Protein AF-A0A5K0ZTE0-F1 (afdb_monomer)

Structure (mmCIF, N/CA/C/O backbone):
data_AF-A0A5K0ZTE0-F1
#
_entry.id   AF-A0A5K0ZTE0-F1
#
loop_
_atom_site.group_PDB
_atom_site.id
_atom_site.type_symbol
_atom_site.label_atom_id
_atom_site.label_alt_id
_atom_site.label_comp_id
_atom_site.label_asym_id
_atom_site.label_entity_id
_atom_site.label_seq_id
_atom_site.pdbx_PDB_ins_code
_atom_site.Cartn_x
_atom_site.Cartn_y
_atom_site.Cartn_z
_atom_site.occupancy
_atom_site.B_iso_or_equiv
_atom_site.auth_seq_id
_atom_site.auth_comp_id
_atom_site.auth_asym_id
_atom_site.auth_atom_id
_atom_site.pdbx_PDB_model_num
ATOM 1 N N . MET A 1 1 ? -1.920 5.821 2.304 1.00 95.94 1 MET A N 1
ATOM 2 C CA . MET A 1 1 ? -0.744 4.982 2.002 1.00 95.94 1 MET A CA 1
ATOM 3 C C . MET A 1 1 ? -0.040 5.574 0.801 1.00 95.94 1 MET A C 1
ATOM 5 O O . MET A 1 1 ? -0.727 5.935 -0.147 1.00 95.94 1 MET A O 1
ATOM 9 N N . ILE A 1 2 ? 1.275 5.747 0.874 1.00 98.19 2 ILE A N 1
ATOM 10 C CA . ILE A 1 2 ? 2.078 6.336 -0.203 1.00 98.19 2 ILE A CA 1
ATOM 11 C C . ILE A 1 2 ? 2.933 5.220 -0.802 1.00 98.19 2 ILE A C 1
ATOM 13 O O . ILE A 1 2 ? 3.500 4.446 -0.036 1.00 98.19 2 ILE A O 1
ATOM 17 N N . ASP A 1 3 ? 2.971 5.132 -2.131 1.00 98.25 3 ASP A N 1
ATOM 18 C CA . ASP A 1 3 ? 3.727 4.141 -2.915 1.00 98.25 3 ASP A CA 1
ATOM 19 C C . ASP A 1 3 ? 3.505 2.676 -2.478 1.00 98.25 3 ASP A C 1
ATOM 21 O O . ASP A 1 3 ? 4.462 1.955 -2.189 1.00 98.25 3 ASP A O 1
ATOM 25 N N . PRO A 1 4 ? 2.245 2.196 -2.387 1.00 97.88 4 PRO A N 1
ATOM 26 C CA . PRO A 1 4 ? 2.004 0.781 -2.125 1.00 97.88 4 PRO A CA 1
ATOM 27 C C . PRO A 1 4 ? 2.493 -0.074 -3.301 1.00 97.88 4 PRO A C 1
ATOM 29 O O . PRO A 1 4 ? 2.315 0.307 -4.457 1.00 97.88 4 PRO A O 1
ATOM 32 N N . VAL A 1 5 ? 3.012 -1.269 -3.013 1.00 9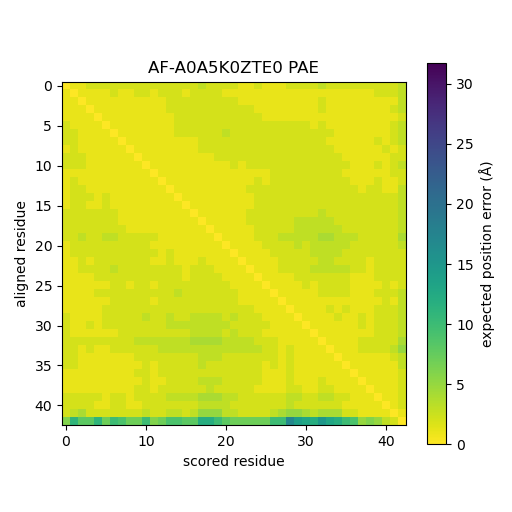8.50 5 VAL A N 1
ATOM 33 C CA . VAL A 1 5 ? 3.469 -2.254 -4.012 1.00 98.50 5 VAL A CA 1
ATOM 34 C C . VAL A 1 5 ? 2.511 -3.441 -4.020 1.00 98.50 5 VAL A C 1
ATOM 36 O O . VAL A 1 5 ? 2.148 -3.935 -2.952 1.00 98.50 5 VAL A O 1
ATOM 39 N N . ASP A 1 6 ? 2.119 -3.924 -5.199 1.00 98.38 6 ASP A N 1
ATOM 40 C CA . ASP A 1 6 ? 1.158 -5.025 -5.380 1.00 98.38 6 ASP A CA 1
ATOM 41 C C . ASP A 1 6 ? 1.463 -6.268 -4.519 1.00 98.38 6 ASP A C 1
ATOM 43 O O . ASP A 1 6 ? 0.581 -6.799 -3.845 1.00 98.38 6 ASP A O 1
ATOM 47 N N . LYS A 1 7 ? 2.735 -6.669 -4.449 1.00 98.44 7 LYS A N 1
ATOM 48 C CA . LYS A 1 7 ? 3.219 -7.824 -3.672 1.00 98.44 7 LYS A CA 1
ATOM 49 C C . LYS A 1 7 ? 3.125 -7.656 -2.153 1.00 98.44 7 LYS A C 1
ATOM 51 O O . LYS A 1 7 ? 3.289 -8.637 -1.433 1.00 98.44 7 LYS A O 1
ATOM 56 N N . MET A 1 8 ? 2.899 -6.440 -1.657 1.00 98.31 8 MET A N 1
ATOM 57 C CA . MET A 1 8 ? 2.871 -6.129 -0.222 1.00 98.31 8 MET A CA 1
ATOM 58 C C . MET A 1 8 ? 1.468 -5.783 0.291 1.00 98.31 8 MET A C 1
ATOM 60 O O . MET A 1 8 ? 1.305 -5.539 1.486 1.00 98.31 8 MET A O 1
ATOM 64 N N . VAL A 1 9 ? 0.448 -5.809 -0.573 1.00 98.00 9 VAL A N 1
ATOM 65 C CA . VAL A 1 9 ? -0.921 -5.387 -0.233 1.00 98.00 9 VAL A CA 1
ATOM 66 C C . VAL A 1 9 ? -1.487 -6.160 0.960 1.00 98.00 9 VAL A C 1
ATOM 68 O O . VAL A 1 9 ? -2.026 -5.542 1.875 1.00 98.00 9 VAL A O 1
ATOM 71 N N . ASP A 1 10 ? -1.299 -7.481 1.021 1.00 98.00 10 ASP A N 1
ATOM 72 C C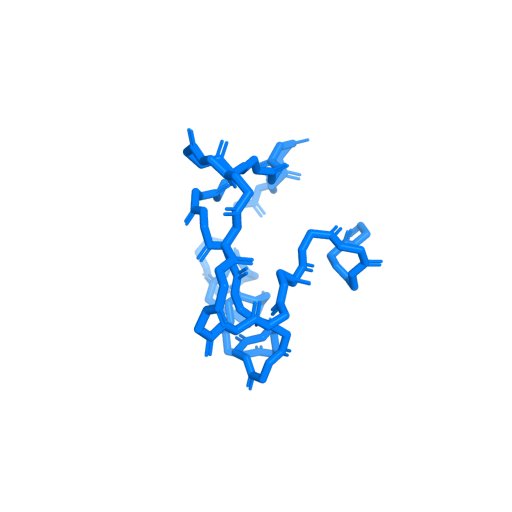A . ASP A 1 10 ? -1.797 -8.292 2.142 1.00 98.00 10 ASP A CA 1
ATOM 73 C C . ASP A 1 10 ? -1.142 -7.909 3.477 1.00 98.00 10 ASP A C 1
ATOM 75 O O . ASP A 1 10 ? -1.816 -7.825 4.508 1.00 98.00 10 ASP A O 1
ATOM 79 N N . ARG A 1 11 ? 0.170 -7.626 3.465 1.00 98.44 11 ARG A N 1
ATOM 80 C CA . ARG A 1 11 ? 0.904 -7.129 4.640 1.00 98.44 11 ARG A CA 1
ATOM 81 C C . ARG A 1 11 ? 0.329 -5.788 5.088 1.00 98.44 11 ARG A C 1
ATOM 83 O O . ARG A 1 11 ? 0.087 -5.592 6.279 1.00 98.44 11 ARG A O 1
ATOM 90 N N . ASP A 1 12 ? 0.121 -4.879 4.144 1.00 98.12 12 ASP A N 1
ATOM 91 C CA . ASP A 1 12 ? -0.297 -3.513 4.436 1.00 98.12 12 ASP A CA 1
ATOM 92 C C . ASP A 1 12 ? -1.733 -3.468 4.972 1.00 98.12 12 ASP A C 1
ATOM 94 O O . ASP A 1 12 ? -1.999 -2.826 5.991 1.00 98.12 12 ASP A O 1
ATOM 98 N N . LEU A 1 13 ? -2.654 -4.211 4.348 1.00 97.88 13 LEU A N 1
ATOM 99 C CA . LEU A 1 13 ? -4.044 -4.324 4.796 1.00 97.88 13 LEU A CA 1
ATOM 100 C C . LEU A 1 13 ? -4.155 -5.000 6.163 1.00 97.88 13 LEU A C 1
ATOM 102 O O . LEU A 1 13 ? -4.961 -4.574 6.994 1.00 97.88 13 LEU A O 1
ATOM 106 N N . LYS A 1 14 ? -3.329 -6.021 6.426 1.00 98.38 14 LYS A N 1
ATOM 107 C CA . LYS A 1 14 ? -3.256 -6.650 7.747 1.00 98.38 14 LYS A CA 1
ATOM 108 C 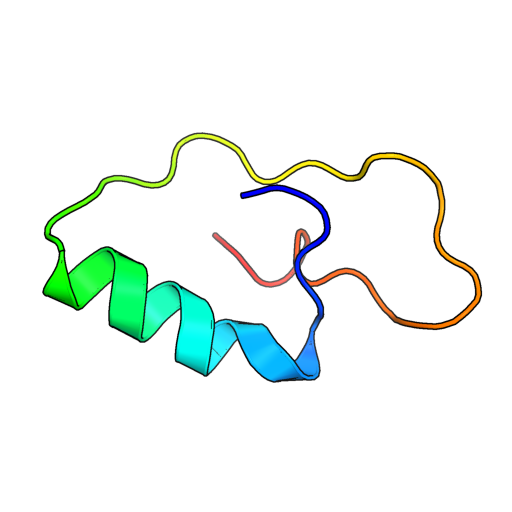C . LYS A 1 14 ? -2.867 -5.628 8.816 1.00 98.38 14 LYS A C 1
ATOM 110 O O . LYS A 1 14 ? -3.563 -5.529 9.822 1.00 98.38 14 LYS A O 1
ATOM 115 N N . LEU A 1 15 ? -1.827 -4.829 8.571 1.00 98.31 15 LEU A N 1
ATOM 116 C CA . LEU A 1 15 ? -1.371 -3.813 9.520 1.00 98.31 15 LEU A CA 1
ATOM 117 C C . LEU A 1 15 ? -2.426 -2.721 9.751 1.00 98.31 1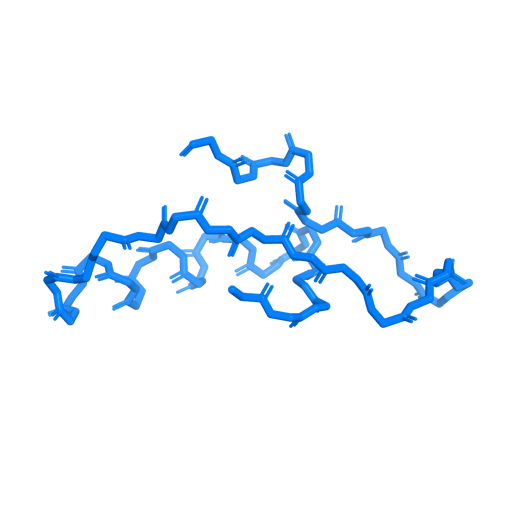5 LEU A C 1
AT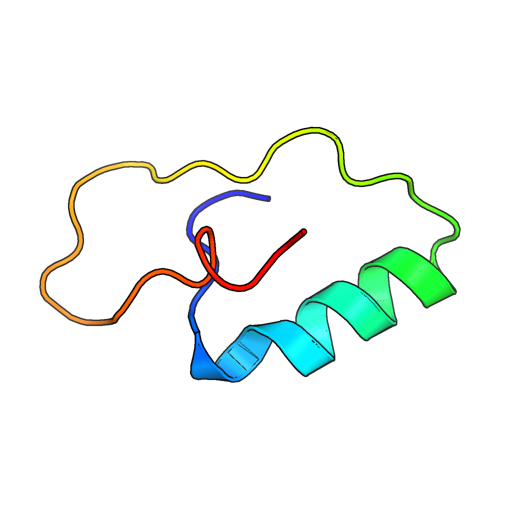OM 119 O O . LEU A 1 15 ? -2.692 -2.347 10.890 1.00 98.31 15 LEU A O 1
ATOM 123 N N . ILE A 1 16 ? -3.075 -2.239 8.687 1.00 97.88 16 ILE A N 1
ATOM 124 C CA . ILE A 1 16 ? -4.173 -1.262 8.782 1.00 97.88 16 ILE A CA 1
ATOM 125 C C . ILE A 1 16 ? -5.301 -1.798 9.672 1.00 97.88 16 ILE A C 1
ATOM 127 O O . ILE A 1 16 ? -5.799 -1.074 10.536 1.00 97.88 16 ILE A O 1
ATOM 131 N N . LYS A 1 17 ? -5.670 -3.073 9.494 1.00 97.94 17 LYS A N 1
ATOM 132 C CA . LYS A 1 17 ? -6.698 -3.743 10.296 1.00 97.94 17 LYS A CA 1
ATOM 133 C C . LYS A 1 17 ? -6.279 -3.907 11.757 1.00 97.94 17 LYS A C 1
ATOM 135 O O . LYS A 1 17 ? -7.087 -3.637 12.639 1.00 97.94 17 LYS A O 1
ATOM 140 N N . GLU A 1 18 ? -5.044 -4.332 12.017 1.00 98.62 18 GLU A N 1
ATOM 141 C CA . GLU A 1 18 ? -4.506 -4.500 13.377 1.00 98.62 18 GLU A CA 1
ATOM 142 C C . GLU A 1 18 ? -4.449 -3.175 14.145 1.00 98.62 18 GLU A C 1
ATOM 144 O O . GLU A 1 18 ? -4.738 -3.140 15.338 1.00 98.62 18 GLU A O 1
ATOM 149 N N . LEU A 1 19 ? -4.153 -2.075 13.451 1.00 98.50 19 LEU A N 1
ATOM 150 C CA . LEU A 1 19 ? -4.149 -0.729 14.025 1.00 98.50 19 LEU A CA 1
ATOM 151 C C . LEU A 1 19 ? -5.550 -0.098 14.120 1.00 98.50 19 LEU A C 1
ATOM 153 O O . LEU A 1 19 ? -5.679 1.021 14.612 1.00 98.50 19 LEU A O 1
ATOM 157 N N . GLY A 1 20 ? -6.599 -0.777 13.640 1.00 98.12 20 GLY A N 1
ATOM 158 C CA . GLY A 1 20 ? -7.970 -0.257 13.647 1.00 98.12 20 GLY A CA 1
ATOM 159 C C . GLY A 1 20 ? -8.159 0.995 12.783 1.00 98.12 20 GLY A C 1
ATOM 160 O O . GLY A 1 20 ? -9.047 1.804 13.049 1.00 98.12 20 GLY A O 1
ATOM 161 N N . LEU A 1 21 ? -7.316 1.185 11.766 1.00 98.25 21 LEU A N 1
ATOM 162 C CA . LEU A 1 21 ? -7.342 2.365 10.910 1.00 98.25 21 LEU A CA 1
ATOM 163 C C . LEU A 1 21 ? -8.309 2.177 9.740 1.00 98.25 21 LEU A C 1
ATOM 165 O O . LEU A 1 21 ? -8.468 1.086 9.196 1.00 98.25 21 LEU A O 1
ATOM 169 N N . LYS A 1 22 ? -8.895 3.286 9.285 1.00 97.56 22 LYS A N 1
ATOM 170 C CA . LYS A 1 22 ? -9.613 3.345 8.011 1.00 97.56 22 LYS A CA 1
ATOM 171 C C . LYS A 1 22 ? -8.721 4.011 6.967 1.00 97.56 22 LYS A C 1
ATOM 173 O O . LYS A 1 22 ? -8.491 5.218 7.027 1.00 97.56 22 LYS A O 1
ATOM 178 N N . LEU A 1 23 ? -8.218 3.237 6.009 1.00 97.31 23 LEU A N 1
ATOM 179 C CA . LEU A 1 23 ? -7.440 3.780 4.899 1.00 97.31 23 LEU A CA 1
ATOM 180 C C . LEU A 1 23 ? -8.371 4.541 3.941 1.00 97.31 23 LEU A C 1
ATOM 182 O O . LEU A 1 23 ? -9.246 3.941 3.330 1.00 97.31 23 LEU A O 1
ATOM 186 N N . ILE A 1 24 ? -8.195 5.861 3.832 1.00 97.44 24 ILE A N 1
ATOM 187 C CA . ILE A 1 24 ? -9.030 6.712 2.961 1.00 97.44 24 ILE A CA 1
ATOM 188 C C . ILE A 1 24 ? -8.411 6.883 1.572 1.00 97.44 24 ILE A C 1
ATOM 190 O O . ILE A 1 24 ? -9.124 6.880 0.575 1.00 97.44 24 ILE A O 1
ATOM 194 N N . TYR A 1 25 ? -7.084 7.020 1.507 1.00 97.50 25 TYR A N 1
ATOM 195 C CA . TYR A 1 25 ? -6.369 7.268 0.259 1.00 97.50 25 TYR A CA 1
ATOM 196 C C . TYR A 1 25 ? -5.131 6.385 0.136 1.00 97.50 25 TYR A C 1
ATOM 198 O O . TYR A 1 25 ? -4.351 6.233 1.085 1.00 97.50 25 TYR A O 1
ATOM 206 N N . ALA A 1 26 ? -4.923 5.865 -1.069 1.00 97.94 26 ALA A N 1
ATOM 207 C CA . ALA A 1 26 ? -3.676 5.276 -1.526 1.00 97.94 26 ALA A CA 1
ATOM 208 C C . ALA A 1 26 ? -3.199 6.087 -2.740 1.00 97.94 26 ALA A C 1
ATOM 210 O O . ALA A 1 26 ? -3.966 6.310 -3.673 1.00 97.94 26 ALA A O 1
ATOM 211 N N . MET A 1 27 ? -1.970 6.590 -2.698 1.00 98.00 27 MET A N 1
ATOM 212 C CA . MET A 1 27 ? -1.438 7.532 -3.686 1.00 98.00 27 MET A CA 1
ATOM 213 C C . MET A 1 27 ? 0.003 7.180 -4.040 1.00 98.00 27 MET A C 1
ATOM 215 O O . MET A 1 27 ? 0.703 6.581 -3.226 1.00 98.00 27 MET A 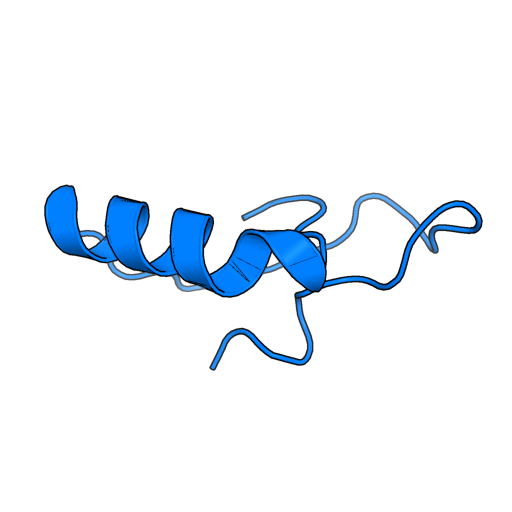O 1
ATOM 219 N N . ASN A 1 28 ? 0.437 7.568 -5.237 1.00 98.44 28 ASN A N 1
ATOM 220 C CA . ASN A 1 28 ? 1.821 7.412 -5.669 1.00 98.44 28 ASN A CA 1
ATOM 221 C C . ASN A 1 28 ? 2.522 8.773 -5.709 1.00 98.44 28 ASN A C 1
ATOM 223 O O . ASN A 1 28 ? 1.900 9.781 -6.047 1.00 98.44 28 ASN A O 1
ATOM 227 N N . THR A 1 29 ? 3.810 8.796 -5.382 1.00 98.38 29 THR A N 1
ATOM 228 C CA . THR A 1 29 ? 4.675 9.974 -5.533 1.00 98.38 29 THR A CA 1
ATOM 229 C C . THR A 1 29 ? 4.903 10.313 -7.004 1.00 98.38 29 THR A C 1
ATOM 231 O O . THR A 1 29 ? 4.977 11.487 -7.360 1.00 98.38 29 THR A O 1
ATOM 234 N N . HIS A 1 30 ? 4.987 9.292 -7.859 1.00 98.44 30 HIS A N 1
ATOM 235 C CA . HIS A 1 30 ? 5.186 9.398 -9.301 1.00 98.44 30 HIS A CA 1
ATOM 236 C C . HIS A 1 30 ? 4.710 8.117 -10.013 1.00 98.44 30 HIS A C 1
ATOM 238 O O . HIS A 1 30 ? 4.145 7.216 -9.395 1.00 98.44 30 HIS A O 1
ATOM 244 N N . CYS A 1 31 ? 4.908 8.039 -11.330 1.00 98.25 31 CYS A N 1
ATOM 245 C CA . CYS A 1 31 ? 4.712 6.798 -12.076 1.00 98.25 31 CYS A CA 1
ATOM 246 C C . CYS A 1 31 ? 5.965 5.921 -11.935 1.00 98.25 31 CYS A C 1
ATOM 248 O O . CYS A 1 31 ? 7.019 6.279 -12.460 1.00 98.25 31 CYS A O 1
ATOM 250 N N . HIS A 1 32 ? 5.843 4.809 -11.213 1.00 98.44 32 HIS A N 1
ATOM 251 C CA . HIS A 1 32 ? 6.953 3.903 -10.904 1.00 98.44 32 HIS A CA 1
ATOM 252 C C . HIS A 1 32 ? 7.365 3.062 -12.120 1.00 98.44 32 HIS A C 1
ATOM 254 O O . HIS A 1 32 ? 6.519 2.650 -12.915 1.00 98.44 32 HIS A O 1
ATOM 260 N N . ALA A 1 33 ? 8.664 2.788 -12.253 1.00 98.19 33 ALA A N 1
ATOM 261 C CA . ALA A 1 33 ? 9.235 1.964 -13.332 1.00 98.19 33 ALA A CA 1
ATOM 262 C C . ALA A 1 33 ? 9.82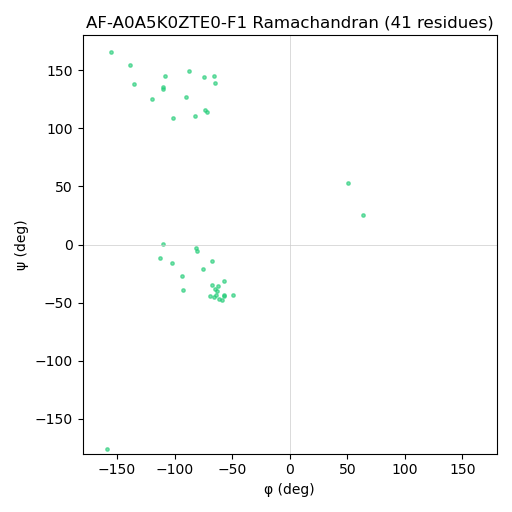6 0.634 -12.827 1.00 98.19 33 ALA A C 1
ATOM 264 O O . ALA A 1 33 ? 10.158 -0.250 -13.613 1.00 98.19 33 ALA A O 1
ATOM 265 N N . ASP A 1 34 ? 9.971 0.502 -11.513 1.00 97.94 34 ASP A N 1
ATOM 266 C CA . ASP A 1 34 ? 10.631 -0.595 -10.808 1.00 97.94 34 ASP A CA 1
ATOM 267 C C . ASP A 1 34 ? 9.639 -1.590 -10.183 1.00 97.94 34 ASP A C 1
ATOM 269 O O . ASP A 1 34 ? 10.020 -2.713 -9.845 1.00 97.94 34 ASP A O 1
ATOM 273 N N . HIS A 1 35 ? 8.362 -1.215 -10.059 1.00 98.38 35 HIS A N 1
ATOM 274 C CA . HIS A 1 35 ? 7.323 -2.079 -9.508 1.00 98.38 35 HIS A CA 1
ATOM 275 C C . HIS A 1 35 ? 5.915 -1.721 -10.000 1.00 98.38 35 HIS A C 1
ATOM 277 O O . HIS A 1 35 ? 5.663 -0.645 -10.542 1.00 98.38 35 HIS A O 1
ATOM 283 N N . VAL A 1 36 ? 4.974 -2.641 -9.775 1.00 98.38 36 VAL A N 1
ATOM 284 C CA . VAL A 1 36 ? 3.545 -2.407 -10.001 1.00 98.38 36 VAL A CA 1
ATOM 285 C C . VAL A 1 36 ? 2.930 -1.851 -8.721 1.00 98.38 36 VAL A C 1
ATOM 287 O O . VAL A 1 36 ? 3.063 -2.433 -7.642 1.00 98.38 36 VAL A O 1
ATOM 290 N N . THR A 1 37 ? 2.247 -0.714 -8.835 1.00 98.06 37 THR A N 1
ATOM 291 C CA . THR A 1 37 ? 1.577 -0.088 -7.693 1.00 98.06 37 THR A CA 1
ATOM 292 C C . THR A 1 37 ? 0.442 -0.965 -7.150 1.00 98.06 37 THR A C 1
ATOM 294 O O . THR A 1 37 ? -0.349 -1.540 -7.898 1.00 98.06 37 THR A O 1
ATOM 297 N N . GLY A 1 38 ? 0.325 -1.032 -5.827 1.00 98.06 38 GLY A N 1
ATOM 298 C CA . GLY A 1 38 ? -0.747 -1.723 -5.115 1.00 98.06 38 GLY A CA 1
ATOM 299 C C . GLY A 1 38 ? -2.045 -0.917 -5.020 1.00 98.06 38 GLY A C 1
ATOM 300 O O . GLY A 1 38 ? -3.046 -1.450 -4.545 1.00 98.06 38 GLY A O 1
ATOM 301 N N . THR A 1 39 ? -2.072 0.346 -5.474 1.00 97.56 39 THR A N 1
ATOM 302 C CA . THR A 1 39 ? -3.268 1.206 -5.374 1.00 97.56 39 THR A CA 1
ATOM 303 C C . THR A 1 39 ? -4.497 0.599 -6.050 1.00 97.56 39 THR A C 1
ATOM 305 O O . THR A 1 39 ? -5.601 0.815 -5.569 1.00 97.56 39 THR A O 1
ATOM 308 N N . GLY A 1 40 ? -4.329 -0.188 -7.120 1.00 95.50 40 GLY A N 1
ATOM 309 C CA . GLY A 1 40 ? -5.441 -0.863 -7.803 1.00 95.50 40 GLY A CA 1
ATOM 310 C C . GLY A 1 40 ? -6.003 -2.086 -7.066 1.00 95.50 40 GLY A C 1
ATOM 311 O O . GLY A 1 40 ? -7.134 -2.493 -7.327 1.00 95.50 40 GLY A O 1
ATOM 312 N N . LEU A 1 41 ? -5.226 -2.680 -6.157 1.00 96.94 41 LEU A N 1
ATOM 313 C CA . LEU A 1 41 ? -5.625 -3.850 -5.367 1.00 96.94 41 LEU A CA 1
ATOM 314 C C . LEU A 1 41 ? -6.225 -3.457 -4.012 1.00 96.94 41 LEU A C 1
ATOM 316 O O . LEU A 1 41 ? -7.049 -4.186 -3.465 1.00 96.94 41 LEU A O 1
ATOM 320 N N . ILE A 1 42 ? -5.829 -2.299 -3.486 1.00 93.56 42 ILE A N 1
ATOM 321 C CA . ILE A 1 42 ? -6.387 -1.711 -2.270 1.00 93.56 42 ILE A CA 1
ATOM 322 C C . ILE A 1 42 ? -7.782 -1.152 -2.596 1.00 93.56 42 ILE A C 1
ATOM 324 O O . ILE A 1 42 ? -7.901 -0.225 -3.396 1.00 93.56 42 ILE A O 1
ATOM 328 N N . LYS A 1 43 ? -8.830 -1.717 -1.983 1.00 73.81 43 LYS A N 1
ATOM 329 C CA . LYS A 1 43 ? -10.236 -1.295 -2.126 1.00 73.81 43 LYS A CA 1
ATOM 330 C C . LYS A 1 43 ? -10.818 -0.787 -0.814 1.00 73.81 43 LYS A C 1
ATOM 332 O O . LYS A 1 43 ? -10.416 -1.320 0.244 1.00 73.81 43 LYS A O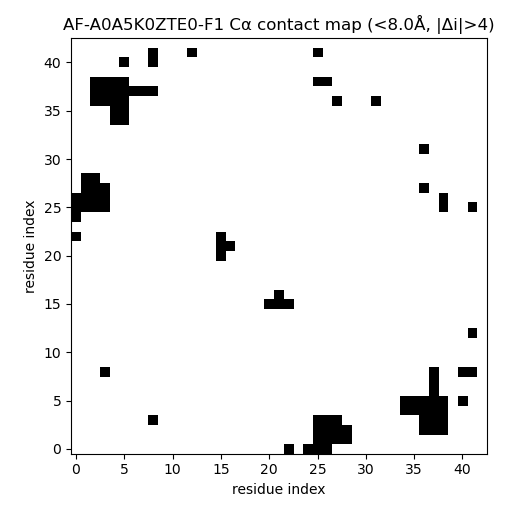 1
#

Secondary structure (DSSP, 8-state):
-BS-BGGGHHHHHHHHHHTT------B-SS--SSS-BGGGT--

Mean predicted aligned error: 1.79 Å

Solvent-accessible surface area (backbone atoms only — not comparable to full-atom values): 2820 Å² total; per-residue (Å²): 84,73,63,46,40,51,94,45,43,70,61,52,54,49,49,36,57,76,69,69,54,80,87,86,57,65,48,62,93,65,90,69,91,89,60,60,64,15,55,86,75,62,127

Organism: NCBI:txid210225

Nearest PDB structures (foldseek):
  4chl-assembly1_A  TM=1.006E+00  e=7.055E-04  Homo sapiens
  5ve5-assembly2_B  TM=1.004E+00  e=6.352E-03  Paraburkholderia phytofirmans PsJN
  5ve4-assembly1_A  TM=1.004E+00  e=6.818E-03  Paraburkholderia phytofirmans PsJN
  6wg6-assembly3_E  TM=4.482E-01  e=9.418E+00  Homo sapi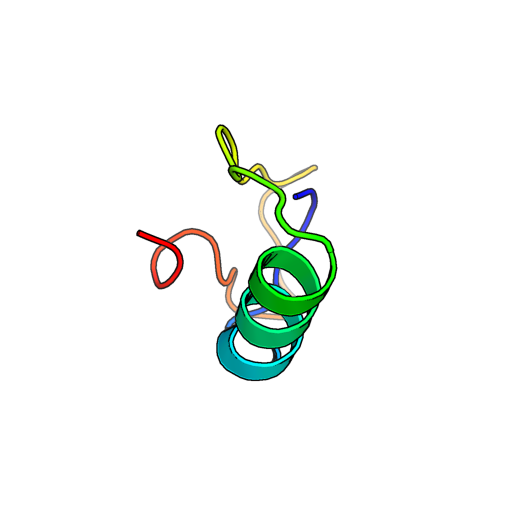ens

Radius of gyration: 10.31 Å; Cα contacts (8 Å, |Δi|>4): 48; chains: 1; bounding box: 21×18×27 Å

InterPro domains:
  IPR036866 Ribonuclease Z/Hydroxyacylglutathione hydrolase-like [G3DSA:3.60.15.10] (1-43)
  IPR036866 Ribonuclease Z/Hydroxyacylglutathione hydrolase-like [SSF56281] (1-42)
  IPR051682 Mitochondrial Persulfide Dioxygenase [PTHR43084] (1-43)

pLDDT: mean 97.31, std 3.74, range [73.81, 98.62]

Foldseek 3Di:
DEQAALVCVVVVVVVCVVVVHDDPDYYYPDDDDPGDGNRVVND

Sequence (43 aa):
MIDPVDKMVDRDLKLIKELGLKLIYAMNTHCHADHVTGTGLIK